Protein AF-C3YRZ7-F1 (afdb_monomer_lite)

Sequence (96 aa):
MLVALDENGKEHNPDGHPNIIKLFGVITKSTPKCILLEYAAKGDLLQLLKQQTGNNVACLLGSFLRYAVHISRALKELRRLRIAHGDVAARNVLIS

pLDDT: mean 84.47, std 12.15, range [47.16, 96.44]

Organism: Branchiostoma floridae (NCBI:txid7739)

InterPro domains:
  IPR000719 Protein kinase domain [PS50011] (1-96)
  IPR001245 Serine-threonine/tyrosine-protein kinase, catalytic domain [PF07714] (17-96)
  IPR011009 Protein kinase-like domain superfamily [SSF56112] (16-95)
  IPR050122 Receptor Tyrosine Kinase [PTHR24416] (13-96)

Structure (mmCIF, N/CA/C/O backbone):
data_AF-C3YRZ7-F1
#
_entry.id   AF-C3YRZ7-F1
#
loop_
_atom_site.group_PDB
_atom_site.id
_atom_site.type_symbol
_atom_site.label_atom_id
_atom_site.label_alt_id
_atom_site.label_comp_id
_atom_site.label_asym_id
_atom_site.label_entity_id
_atom_site.label_seq_id
_atom_site.pdbx_PDB_ins_code
_atom_site.Cartn_x
_atom_site.Cartn_y
_atom_site.Cartn_z
_atom_site.occupancy
_atom_site.B_iso_or_equiv
_atom_site.auth_seq_id
_atom_site.auth_comp_id
_atom_site.auth_asym_id
_atom_site.auth_atom_id
_atom_site.pdbx_PDB_model_num
ATOM 1 N N . MET A 1 1 ? -3.986 4.185 5.123 1.00 61.31 1 MET A N 1
ATOM 2 C CA . MET A 1 1 ? -4.326 3.108 4.166 1.0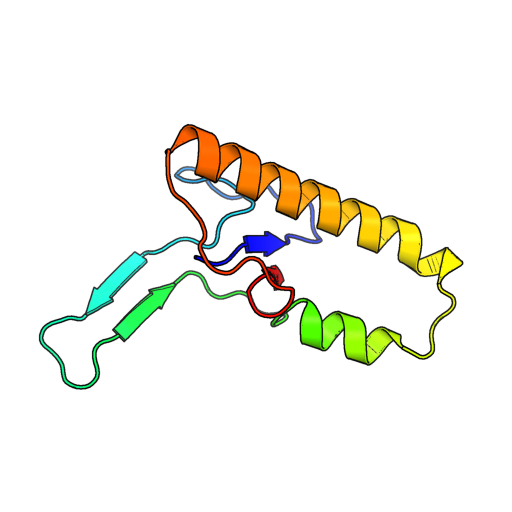0 61.31 1 MET A CA 1
ATOM 3 C C . MET A 1 1 ? -3.058 2.778 3.394 1.00 61.31 1 MET A C 1
ATOM 5 O O . MET A 1 1 ? -2.180 3.629 3.384 1.00 61.31 1 MET A O 1
ATOM 9 N N . LEU A 1 2 ? -2.891 1.561 2.880 1.00 73.94 2 LEU A N 1
ATOM 10 C CA . LEU A 1 2 ? -1.670 1.162 2.171 1.00 73.94 2 LEU A CA 1
ATOM 11 C C . LEU A 1 2 ? -2.056 0.577 0.812 1.00 73.94 2 LEU A C 1
ATOM 13 O O . LEU A 1 2 ? -3.049 -0.148 0.700 1.00 73.94 2 LEU A O 1
ATOM 17 N N . VAL A 1 3 ? -1.300 0.939 -0.219 1.00 79.62 3 VAL A N 1
ATOM 18 C CA . VAL A 1 3 ? -1.497 0.448 -1.589 1.00 79.62 3 VAL A CA 1
ATOM 19 C C . VAL A 1 3 ? -0.657 -0.806 -1.775 1.00 79.62 3 VAL A C 1
ATOM 21 O O . VAL A 1 3 ? 0.505 -0.801 -1.391 1.00 79.62 3 VAL A O 1
ATOM 24 N N . ALA A 1 4 ? -1.225 -1.851 -2.369 1.00 76.00 4 ALA A N 1
ATOM 25 C CA . ALA A 1 4 ? -0.513 -3.089 -2.673 1.00 76.00 4 ALA A CA 1
ATOM 26 C C . ALA A 1 4 ? -0.042 -3.114 -4.137 1.00 76.00 4 ALA A C 1
ATOM 28 O O . ALA A 1 4 ? -0.811 -2.825 -5.065 1.00 76.00 4 ALA A O 1
ATOM 29 N N . LEU A 1 5 ? 1.216 -3.494 -4.343 1.00 75.31 5 LEU A N 1
ATOM 30 C CA . LEU A 1 5 ? 1.799 -3.818 -5.639 1.00 75.31 5 LEU A CA 1
ATOM 31 C C . LEU A 1 5 ? 2.092 -5.317 -5.689 1.00 75.31 5 LEU A C 1
ATOM 33 O O . LEU A 1 5 ? 3.003 -5.782 -5.015 1.00 75.31 5 LEU A O 1
ATOM 37 N N . ASP A 1 6 ? 1.347 -6.056 -6.509 1.00 70.81 6 ASP A N 1
ATOM 38 C CA . ASP A 1 6 ? 1.704 -7.430 -6.869 1.00 70.81 6 ASP A CA 1
ATOM 39 C C . ASP A 1 6 ? 2.554 -7.423 -8.149 1.00 70.81 6 ASP A C 1
ATOM 41 O O . ASP A 1 6 ? 2.146 -6.878 -9.178 1.00 70.81 6 ASP A O 1
ATOM 45 N N . GLU A 1 7 ? 3.745 -8.014 -8.099 1.00 64.81 7 GLU A N 1
ATOM 46 C CA . GLU A 1 7 ? 4.619 -8.140 -9.270 1.00 64.81 7 GLU A CA 1
ATOM 47 C C . GLU A 1 7 ? 4.313 -9.373 -10.133 1.00 64.81 7 GLU A C 1
ATOM 49 O O . GLU A 1 7 ? 4.723 -9.412 -11.294 1.00 64.81 7 GLU A O 1
ATOM 54 N N . ASN A 1 8 ? 3.571 -10.350 -9.604 1.00 52.62 8 ASN A N 1
ATOM 55 C CA . ASN A 1 8 ? 3.331 -11.649 -10.237 1.00 52.62 8 ASN A CA 1
ATOM 56 C C . ASN A 1 8 ? 1.972 -11.770 -10.945 1.00 52.62 8 ASN A C 1
ATOM 58 O O . ASN A 1 8 ? 1.665 -12.831 -11.489 1.00 52.62 8 ASN A O 1
ATOM 62 N N . GLY A 1 9 ? 1.169 -10.702 -10.978 1.00 51.19 9 GLY A N 1
ATOM 63 C CA . GLY A 1 9 ? -0.106 -10.669 -11.704 1.00 51.19 9 GLY A CA 1
ATOM 64 C C . GLY A 1 9 ? -1.129 -11.694 -11.208 1.00 51.19 9 GLY A C 1
ATOM 65 O O . GLY A 1 9 ? -2.051 -12.046 -11.943 1.00 51.19 9 GLY A O 1
ATOM 66 N N . LYS A 1 10 ? -0.968 -12.199 -9.982 1.00 47.53 10 LYS A N 1
ATOM 67 C CA . LYS A 1 10 ? -1.908 -13.125 -9.370 1.00 47.53 10 LYS A CA 1
ATOM 68 C C . LYS A 1 10 ? -2.960 -12.304 -8.643 1.00 47.53 10 LYS A C 1
ATOM 70 O O . LYS A 1 10 ? -2.776 -11.892 -7.504 1.00 47.53 10 LYS A O 1
ATOM 75 N N . GLU A 1 11 ? -4.109 -12.133 -9.292 1.00 51.00 11 GLU A N 1
ATOM 76 C CA . GLU A 1 11 ? -5.336 -11.634 -8.665 1.00 51.00 11 GLU A CA 1
ATOM 77 C C . GLU A 1 11 ? -5.871 -12.656 -7.643 1.00 51.00 11 GLU A C 1
ATOM 79 O O . GLU A 1 11 ? -6.911 -13.276 -7.825 1.00 51.00 11 GLU A O 1
ATOM 84 N N . HIS A 1 12 ? -5.140 -12.889 -6.556 1.00 47.16 12 HIS A N 1
ATOM 85 C CA . HIS A 1 12 ? -5.622 -13.676 -5.431 1.00 47.16 12 HIS A CA 1
ATOM 86 C C . HIS A 1 12 ? -6.230 -12.731 -4.400 1.00 47.16 12 HIS A C 1
ATOM 88 O O . HIS A 1 12 ? -5.604 -12.395 -3.400 1.00 47.16 12 HIS A O 1
ATOM 94 N N . ASN A 1 13 ? -7.473 -12.307 -4.629 1.00 52.91 13 ASN A N 1
ATOM 95 C CA . ASN A 1 13 ? -8.296 -11.811 -3.532 1.00 52.91 13 ASN A CA 1
ATOM 96 C C . ASN A 1 13 ? -9.791 -12.080 -3.781 1.00 52.91 13 ASN A C 1
ATOM 98 O O . ASN A 1 13 ? -10.412 -11.349 -4.550 1.00 52.91 13 ASN A O 1
ATOM 102 N N . PRO A 1 14 ? -10.392 -13.104 -3.146 1.00 53.81 14 PRO A N 1
ATOM 103 C CA . PRO A 1 14 ? -11.829 -13.357 -3.262 1.00 53.81 14 PRO A CA 1
ATOM 104 C C . PRO A 1 14 ? -12.697 -12.314 -2.529 1.00 53.81 14 PRO A C 1
ATOM 106 O O . PRO A 1 14 ? -13.872 -12.187 -2.856 1.00 53.81 14 PRO A O 1
ATOM 109 N N . ASP A 1 15 ? -12.126 -11.521 -1.606 1.00 60.84 15 ASP A N 1
ATOM 110 C CA . ASP A 1 15 ? -12.898 -10.657 -0.692 1.00 60.84 15 ASP A CA 1
ATOM 111 C C . ASP A 1 15 ? -12.482 -9.167 -0.706 1.00 60.84 15 ASP A C 1
ATOM 113 O O . ASP A 1 15 ? -12.891 -8.401 0.170 1.00 60.84 15 ASP A O 1
ATOM 117 N N . GLY A 1 16 ? -11.634 -8.720 -1.642 1.00 69.75 16 GLY A N 1
ATOM 118 C CA . GLY A 1 16 ? -11.122 -7.342 -1.648 1.00 69.75 16 GLY A CA 1
ATOM 119 C C . GLY A 1 16 ? -10.456 -6.903 -2.953 1.00 69.75 16 GLY A C 1
ATOM 120 O O . GLY A 1 16 ? -10.307 -7.680 -3.890 1.00 69.75 16 GLY A O 1
ATOM 121 N N . HIS A 1 17 ? -10.056 -5.629 -3.027 1.00 80.75 17 HIS A N 1
ATOM 122 C CA . HIS A 1 17 ? -9.427 -5.070 -4.226 1.00 80.75 17 HIS A CA 1
ATOM 123 C C . HIS A 1 17 ? -7.920 -5.396 -4.261 1.00 80.75 17 HIS A C 1
ATOM 125 O O . HIS A 1 17 ? -7.226 -5.091 -3.290 1.00 80.75 17 HIS A O 1
ATOM 131 N N . PRO A 1 18 ? -7.374 -5.922 -5.373 1.00 84.06 18 PRO A N 1
ATOM 132 C CA . PRO A 1 18 ? -6.003 -6.452 -5.440 1.00 84.06 18 PRO A CA 1
ATOM 133 C C . PRO A 1 18 ? -4.895 -5.414 -5.192 1.00 84.06 18 PRO A C 1
ATOM 135 O O . PRO A 1 18 ? -3.770 -5.773 -4.875 1.00 84.06 18 PRO A O 1
ATOM 138 N N . ASN A 1 19 ? -5.191 -4.116 -5.327 1.00 89.00 19 ASN A N 1
ATOM 139 C CA . ASN A 1 19 ? -4.226 -3.030 -5.081 1.00 89.00 19 ASN A CA 1
ATOM 140 C C . ASN A 1 19 ? -4.391 -2.312 -3.730 1.00 89.00 19 ASN A C 1
ATOM 142 O O . ASN A 1 19 ? -3.847 -1.225 -3.541 1.00 89.00 19 ASN A O 1
ATOM 146 N N . ILE A 1 20 ? -5.156 -2.870 -2.793 1.00 89.94 20 ILE A N 1
ATOM 147 C CA . ILE A 1 20 ? -5.346 -2.304 -1.453 1.00 89.94 20 ILE A CA 1
ATOM 148 C C . ILE A 1 20 ? -4.954 -3.365 -0.426 1.00 89.94 20 ILE A C 1
ATOM 150 O O . ILE A 1 20 ? -5.538 -4.442 -0.417 1.00 89.94 20 ILE A O 1
ATOM 154 N N . ILE A 1 21 ? -4.015 -3.032 0.464 1.00 89.50 21 ILE A N 1
ATOM 155 C CA . ILE A 1 21 ? -3.607 -3.907 1.572 1.00 89.50 21 ILE A CA 1
ATOM 156 C C . ILE A 1 21 ? -4.807 -4.178 2.478 1.00 89.50 21 ILE A C 1
ATOM 158 O O . ILE A 1 21 ? -5.461 -3.240 2.955 1.00 89.50 21 ILE A O 1
ATOM 162 N N . LYS A 1 22 ? -5.091 -5.458 2.734 1.00 87.75 22 LYS A N 1
ATOM 163 C CA . LYS A 1 22 ? -6.235 -5.854 3.560 1.00 87.75 22 LYS A CA 1
ATOM 164 C C . LYS A 1 22 ? -6.022 -5.463 5.025 1.00 87.75 22 LYS A C 1
ATOM 166 O O . LYS A 1 22 ? -4.968 -5.705 5.609 1.00 87.75 22 LYS A O 1
ATOM 171 N N . LEU A 1 23 ? -7.058 -4.884 5.632 1.00 89.12 23 LEU A N 1
ATOM 172 C CA . LEU A 1 23 ? -7.161 -4.689 7.077 1.00 89.12 23 LEU A CA 1
ATOM 173 C C . LEU A 1 23 ? -7.899 -5.883 7.678 1.00 89.12 23 LEU A C 1
ATOM 175 O O . LEU A 1 23 ? -9.079 -6.078 7.397 1.00 89.12 23 LEU A O 1
ATOM 179 N N . PHE A 1 24 ? -7.218 -6.667 8.509 1.00 90.50 24 PHE A N 1
ATOM 180 C CA . PHE A 1 24 ? -7.827 -7.806 9.195 1.00 90.50 24 PHE A CA 1
ATOM 181 C C . PHE A 1 24 ? -8.530 -7.395 10.489 1.00 90.50 24 PHE A C 1
ATOM 183 O O . PHE A 1 24 ? -9.539 -7.989 10.858 1.00 90.50 24 PHE A O 1
ATOM 190 N N . GLY A 1 25 ? -8.023 -6.372 11.180 1.00 93.00 25 GLY A N 1
ATOM 191 C CA . GLY A 1 25 ? -8.643 -5.887 12.407 1.00 93.00 25 GLY A CA 1
ATOM 192 C C . GLY A 1 25 ? -7.808 -4.863 13.164 1.00 93.00 25 GLY A C 1
ATOM 193 O O . GLY A 1 25 ? -6.693 -4.514 12.774 1.00 93.00 25 GLY A O 1
ATOM 194 N N . VAL A 1 26 ? -8.371 -4.383 14.272 1.00 95.44 26 VAL A N 1
ATOM 195 C CA . VAL A 1 26 ? -7.735 -3.427 15.182 1.00 95.44 26 VAL A CA 1
ATOM 196 C C . VAL A 1 26 ? -7.818 -3.934 16.617 1.00 95.44 26 VAL A C 1
ATOM 198 O O . VAL A 1 26 ? -8.849 -4.446 17.049 1.00 95.44 26 VAL A O 1
ATOM 201 N N . ILE A 1 27 ? -6.736 -3.768 17.371 1.00 95.69 27 ILE A N 1
ATOM 202 C CA . ILE A 1 27 ? -6.673 -4.074 18.798 1.00 95.69 27 ILE A CA 1
ATOM 203 C C . ILE A 1 27 ? -6.673 -2.741 19.540 1.00 95.69 27 ILE A C 1
ATOM 205 O O . ILE A 1 27 ? -5.691 -2.001 19.522 1.00 95.69 27 ILE A O 1
ATOM 209 N N . THR A 1 28 ? -7.809 -2.407 20.153 1.00 96.44 28 THR A N 1
ATOM 210 C CA . THR A 1 28 ? -8.042 -1.096 20.786 1.00 96.44 28 THR A CA 1
ATOM 211 C C . THR A 1 28 ? -8.007 -1.133 22.309 1.00 96.44 28 THR A C 1
ATOM 213 O O . THR A 1 28 ? -7.832 -0.087 22.929 1.00 96.44 28 THR A O 1
ATOM 216 N N . LYS A 1 29 ? -8.182 -2.320 22.905 1.00 95.00 29 LYS A N 1
ATOM 217 C CA . LYS A 1 29 ? -8.219 -2.530 24.361 1.00 95.00 29 LYS A CA 1
ATOM 218 C C . LYS A 1 29 ? -6.834 -2.747 24.985 1.00 95.00 29 LYS A C 1
ATOM 220 O O . LYS A 1 29 ? -6.720 -2.689 26.203 1.00 95.00 29 LYS A O 1
ATOM 225 N N . SER A 1 30 ? -5.808 -3.015 24.177 1.00 91.94 30 SER A N 1
ATOM 226 C CA . SER A 1 30 ? -4.421 -3.139 24.633 1.00 91.94 30 SER A CA 1
ATOM 227 C C . SER A 1 30 ? -3.688 -1.802 24.560 1.00 91.94 30 SER A C 1
ATOM 229 O O . SER A 1 30 ? -4.028 -0.930 23.755 1.00 91.94 30 SER A O 1
ATOM 231 N N . THR A 1 31 ? -2.625 -1.688 25.352 1.00 92.69 31 THR A N 1
ATOM 232 C CA . THR A 1 31 ? -1.620 -0.632 25.217 1.00 92.69 31 THR A CA 1
ATOM 233 C C . THR A 1 31 ? -0.284 -1.307 24.887 1.00 92.69 31 THR A C 1
ATOM 235 O O . THR A 1 31 ? 0.203 -2.068 25.722 1.00 92.69 31 THR A O 1
ATOM 238 N N . PRO A 1 32 ? 0.302 -1.084 23.695 1.00 93.12 32 PRO A N 1
ATOM 239 C CA . PRO A 1 32 ? -0.146 -0.169 22.643 1.00 93.12 32 PRO A CA 1
ATOM 240 C C . PRO A 1 32 ? -1.371 -0.684 21.864 1.00 93.12 32 PRO A C 1
ATOM 242 O O . PRO A 1 32 ? -1.693 -1.875 21.875 1.00 93.12 32 PRO A O 1
ATOM 245 N N . LYS A 1 33 ? -2.050 0.241 21.174 1.00 95.31 33 LYS A N 1
ATOM 246 C CA . LYS A 1 33 ? -3.083 -0.088 20.182 1.00 95.31 33 LYS A CA 1
ATOM 247 C C . LYS A 1 33 ? -2.406 -0.609 18.919 1.00 95.31 33 LYS A C 1
ATOM 249 O O . LYS A 1 33 ? -1.400 -0.043 18.496 1.00 95.31 33 LYS A O 1
ATOM 254 N N . CYS A 1 34 ? -2.986 -1.626 18.292 1.00 94.44 34 CYS A N 1
ATOM 255 C CA . CYS A 1 34 ? -2.390 -2.284 17.128 1.00 94.44 34 CYS A CA 1
ATOM 256 C C . CYS A 1 34 ? -3.373 -2.361 15.957 1.00 94.44 34 CYS A C 1
ATOM 258 O O . CYS A 1 34 ? -4.587 -2.435 16.150 1.00 94.44 34 CYS A O 1
ATOM 260 N N . ILE A 1 35 ? -2.839 -2.387 14.738 1.00 93.44 35 ILE A N 1
ATOM 261 C CA . ILE A 1 35 ? -3.588 -2.614 13.500 1.00 93.44 35 ILE A CA 1
ATOM 262 C C . ILE A 1 35 ? -2.997 -3.859 12.845 1.00 93.44 35 ILE A C 1
ATOM 264 O O . ILE A 1 35 ? -1.782 -3.940 12.677 1.00 93.44 35 ILE A O 1
ATOM 268 N N . LEU A 1 36 ? -3.845 -4.823 12.494 1.00 93.69 36 LEU A N 1
ATOM 269 C CA . LEU A 1 36 ? -3.434 -6.057 11.835 1.00 93.69 36 LEU A CA 1
ATOM 270 C C . LEU A 1 36 ? -3.729 -5.961 10.337 1.00 93.69 36 LEU A C 1
ATOM 272 O O . LEU A 1 36 ? -4.884 -5.810 9.936 1.00 93.69 36 LEU A O 1
ATOM 276 N N . LEU A 1 37 ? -2.682 -6.045 9.522 1.00 92.19 37 LEU A N 1
ATOM 277 C CA . LEU A 1 37 ? -2.726 -5.844 8.075 1.00 92.19 37 LEU A CA 1
ATOM 278 C C . LEU A 1 37 ? -2.173 -7.069 7.342 1.00 92.19 37 LEU A C 1
ATOM 280 O O . LEU A 1 37 ? -1.434 -7.868 7.919 1.00 92.19 37 LEU A O 1
ATOM 284 N N . GLU A 1 38 ? -2.512 -7.188 6.064 1.00 89.31 38 GLU A N 1
ATOM 285 C CA . GLU A 1 38 ? -1.823 -8.079 5.133 1.00 89.31 38 GLU A CA 1
ATOM 286 C C . GLU A 1 38 ? -0.318 -7.786 5.100 1.00 89.31 38 GLU A C 1
ATOM 288 O O . GLU A 1 38 ? 0.114 -6.630 5.104 1.00 89.31 38 GLU A O 1
ATOM 293 N N . TYR A 1 39 ? 0.476 -8.857 5.089 1.00 88.88 39 TYR A N 1
ATOM 294 C CA . TYR A 1 39 ? 1.928 -8.771 5.063 1.00 88.88 39 TYR A CA 1
ATOM 295 C C . TYR A 1 39 ? 2.441 -8.690 3.624 1.00 88.88 39 TYR A C 1
ATOM 297 O O . TYR A 1 39 ? 2.233 -9.608 2.835 1.00 88.88 39 TYR A O 1
ATOM 305 N N . ALA A 1 40 ? 3.152 -7.609 3.316 1.00 89.88 40 ALA A N 1
ATOM 306 C CA . ALA A 1 40 ? 3.814 -7.392 2.037 1.00 89.88 40 ALA A CA 1
ATOM 307 C C . ALA A 1 40 ? 5.321 -7.655 2.194 1.00 89.88 40 ALA A C 1
ATOM 309 O O . ALA A 1 40 ? 6.039 -6.885 2.838 1.00 89.88 40 ALA A O 1
ATOM 310 N N . ALA A 1 41 ? 5.795 -8.779 1.654 1.00 88.00 41 ALA A N 1
ATOM 311 C CA . ALA A 1 41 ? 7.114 -9.324 1.977 1.00 88.00 41 ALA A CA 1
ATOM 312 C C . ALA A 1 41 ? 8.295 -8.515 1.414 1.00 88.00 41 ALA A C 1
ATOM 314 O O . ALA A 1 41 ? 9.407 -8.617 1.930 1.00 88.00 41 ALA A O 1
ATOM 315 N N . LYS A 1 42 ? 8.077 -7.710 0.367 1.00 87.88 42 LYS A N 1
ATOM 316 C CA . LYS A 1 42 ? 9.148 -6.982 -0.335 1.00 87.88 42 LYS A CA 1
ATOM 317 C C . LYS A 1 42 ? 9.328 -5.541 0.153 1.00 87.88 42 LYS A C 1
ATOM 319 O O . LYS A 1 42 ? 10.154 -4.809 -0.388 1.00 87.88 42 LYS A O 1
ATOM 324 N N . GLY A 1 43 ? 8.604 -5.142 1.198 1.00 90.31 43 GLY A N 1
ATOM 325 C CA . GLY A 1 43 ? 8.712 -3.812 1.796 1.00 90.31 43 GLY A CA 1
ATOM 326 C C . GLY A 1 43 ? 7.960 -2.744 1.004 1.00 90.31 43 GLY A C 1
ATOM 327 O O . GLY A 1 43 ? 6.915 -3.020 0.419 1.00 90.31 43 GLY A O 1
ATOM 328 N N . ASP A 1 44 ? 8.464 -1.509 1.026 1.00 92.88 44 ASP A N 1
ATOM 329 C CA . ASP A 1 44 ? 7.808 -0.357 0.406 1.00 92.88 44 ASP A CA 1
ATOM 330 C C . ASP A 1 44 ? 8.508 0.145 -0.869 1.00 92.88 44 ASP A C 1
ATOM 332 O O . ASP A 1 44 ? 9.702 -0.071 -1.113 1.00 92.88 44 ASP A O 1
ATOM 336 N N . LEU A 1 45 ? 7.740 0.854 -1.698 1.00 91.56 45 LEU A N 1
ATOM 337 C CA . LEU A 1 45 ? 8.204 1.405 -2.967 1.00 91.56 45 LEU A CA 1
ATOM 338 C C . LEU A 1 45 ? 9.312 2.448 -2.780 1.00 91.56 45 LEU A C 1
ATOM 340 O O . LEU A 1 45 ? 10.162 2.585 -3.656 1.00 91.56 45 LEU A O 1
ATOM 344 N N . LEU A 1 46 ? 9.347 3.180 -1.663 1.00 92.06 46 LEU A N 1
ATOM 345 C CA . LEU A 1 46 ? 10.411 4.154 -1.416 1.00 92.06 46 LEU A CA 1
ATOM 346 C C . LEU A 1 46 ? 11.767 3.455 -1.255 1.00 92.06 46 LEU A C 1
ATOM 348 O O . LEU A 1 46 ? 12.757 3.918 -1.826 1.00 92.06 46 LEU A O 1
ATOM 352 N N . GLN A 1 47 ? 11.822 2.349 -0.511 1.00 90.56 47 GLN A N 1
ATOM 353 C CA . GLN A 1 47 ? 13.032 1.541 -0.379 1.00 90.56 47 GLN A CA 1
ATOM 354 C C . GLN A 1 47 ? 13.456 0.959 -1.730 1.00 90.56 47 GLN A C 1
ATOM 356 O O . GLN A 1 47 ? 14.631 1.067 -2.089 1.00 90.56 47 GLN A O 1
ATOM 361 N N . LEU A 1 48 ? 12.507 0.415 -2.502 1.00 88.38 48 LEU A N 1
ATOM 362 C CA . LEU A 1 48 ? 12.794 -0.109 -3.838 1.00 88.38 48 LEU A CA 1
ATOM 363 C C . LEU A 1 48 ? 13.384 0.979 -4.743 1.00 88.38 48 LEU A C 1
ATOM 365 O O . LEU A 1 48 ? 14.424 0.766 -5.357 1.00 88.38 48 LEU A O 1
ATOM 369 N N . LEU A 1 49 ? 12.779 2.168 -4.796 1.00 87.88 49 LEU A N 1
ATOM 370 C CA . LEU A 1 49 ? 13.261 3.264 -5.642 1.00 87.88 49 LEU A CA 1
ATOM 371 C C . LEU A 1 49 ? 14.679 3.712 -5.265 1.00 87.88 49 LEU A C 1
ATOM 373 O O . LEU A 1 49 ? 15.497 3.946 -6.152 1.00 87.88 49 LEU A O 1
ATOM 377 N N . LYS A 1 50 ? 15.006 3.762 -3.968 1.00 88.81 50 LYS A N 1
ATOM 378 C CA . LYS A 1 50 ? 16.360 4.100 -3.493 1.00 88.81 50 LYS A CA 1
ATOM 379 C C . LYS A 1 50 ? 17.415 3.081 -3.926 1.00 88.81 50 LYS A C 1
ATOM 381 O O . LYS A 1 50 ? 18.549 3.463 -4.207 1.00 88.81 50 LYS A O 1
ATOM 386 N N . GLN A 1 51 ? 17.058 1.802 -4.012 1.00 86.25 51 GLN A N 1
ATOM 387 C CA . GLN A 1 51 ? 17.970 0.755 -4.488 1.00 86.25 51 GLN A CA 1
ATOM 388 C C . GLN A 1 51 ? 18.245 0.852 -5.998 1.00 86.25 51 GLN A C 1
ATOM 390 O O . GLN A 1 51 ? 19.264 0.358 -6.468 1.00 86.25 51 GLN A O 1
ATOM 395 N N . GLN A 1 52 ? 17.370 1.513 -6.761 1.00 82.00 52 GLN A N 1
ATOM 396 C CA . GLN A 1 52 ? 17.457 1.609 -8.222 1.00 82.00 52 GLN A CA 1
ATOM 397 C C . GLN A 1 52 ? 18.174 2.877 -8.724 1.00 82.00 52 GLN A C 1
ATOM 399 O O . GLN A 1 52 ? 18.306 3.064 -9.932 1.00 82.00 52 GLN A O 1
ATOM 404 N N . THR A 1 53 ? 18.671 3.738 -7.828 1.00 72.19 53 THR A N 1
ATOM 405 C CA . THR A 1 53 ? 19.215 5.078 -8.149 1.00 72.19 53 THR A CA 1
ATOM 406 C C . THR A 1 53 ? 20.473 5.077 -9.046 1.00 72.19 53 THR A C 1
ATOM 408 O O . THR A 1 53 ? 20.897 6.136 -9.496 1.00 72.19 53 THR A O 1
ATOM 411 N N . GLY A 1 54 ? 21.067 3.915 -9.345 1.00 71.00 54 GLY A N 1
ATOM 412 C CA . GLY A 1 54 ? 22.214 3.766 -10.258 1.00 71.00 54 GLY A CA 1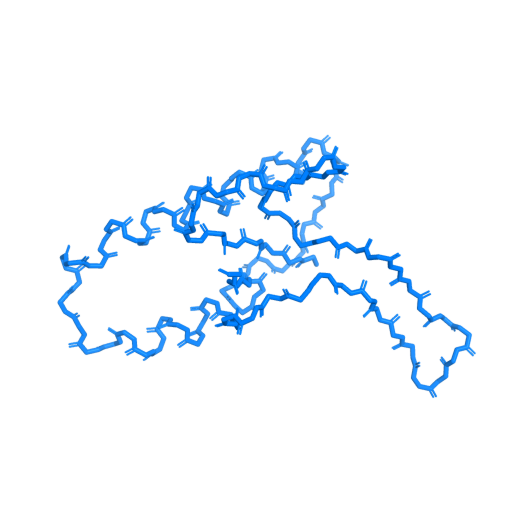
ATOM 413 C C . GLY A 1 54 ? 21.913 3.039 -11.575 1.00 71.00 54 GLY A C 1
ATOM 414 O O . GLY A 1 54 ? 22.817 2.853 -12.386 1.00 71.00 54 GLY A O 1
ATOM 415 N N . ASN A 1 55 ? 20.669 2.606 -11.794 1.00 75.06 55 ASN A N 1
ATOM 416 C CA . ASN A 1 55 ? 20.294 1.778 -12.940 1.00 75.06 55 ASN A CA 1
ATOM 417 C C . ASN A 1 55 ? 19.805 2.623 -14.126 1.00 75.06 55 ASN A C 1
ATOM 419 O O . ASN A 1 55 ? 19.286 3.726 -13.957 1.00 75.06 55 ASN A O 1
ATOM 423 N N . ASN A 1 56 ? 19.942 2.093 -15.347 1.00 78.12 56 ASN A N 1
ATOM 424 C CA . ASN A 1 56 ? 19.478 2.782 -16.551 1.00 78.12 56 ASN A CA 1
ATOM 425 C C . ASN A 1 56 ? 17.949 2.960 -16.509 1.00 78.12 56 ASN A C 1
ATOM 427 O O . ASN A 1 56 ? 17.192 1.990 -16.579 1.00 78.12 56 ASN A O 1
ATOM 431 N N . VAL A 1 57 ? 17.507 4.216 -16.424 1.00 74.19 57 VAL A N 1
ATOM 432 C CA . VAL A 1 57 ? 16.096 4.616 -16.304 1.00 74.19 57 VAL A CA 1
ATOM 433 C C . VAL A 1 57 ? 15.237 4.040 -17.433 1.00 74.19 57 VAL A C 1
ATOM 435 O O . VAL A 1 57 ? 14.092 3.657 -17.193 1.00 74.19 57 VAL A O 1
ATOM 438 N N . ALA A 1 58 ? 15.789 3.909 -18.644 1.00 75.62 58 ALA A N 1
ATOM 439 C CA . ALA A 1 58 ? 15.069 3.348 -19.787 1.00 75.62 58 ALA A CA 1
ATOM 440 C C . ALA A 1 58 ? 14.626 1.893 -19.548 1.00 75.62 58 ALA A C 1
ATOM 442 O O . ALA A 1 58 ? 13.524 1.515 -19.942 1.00 75.62 58 ALA A O 1
ATOM 443 N N . CYS A 1 59 ? 15.433 1.096 -18.839 1.00 75.12 59 CYS A N 1
AT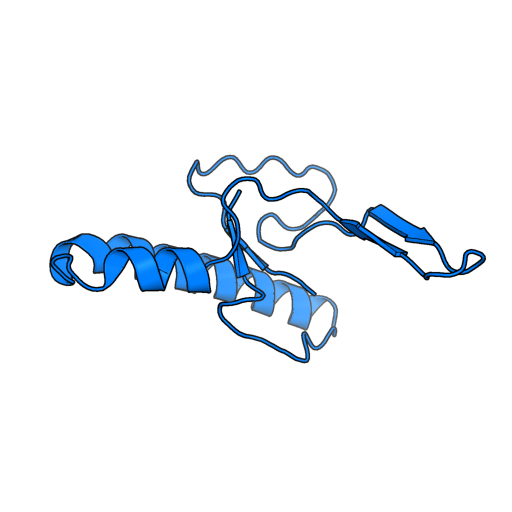OM 444 C CA . CYS A 1 59 ? 15.090 -0.284 -18.492 1.00 75.12 59 CYS A CA 1
ATOM 445 C C . CYS A 1 59 ? 14.004 -0.368 -17.404 1.00 75.12 59 CYS A C 1
ATOM 447 O O . CYS A 1 59 ? 13.277 -1.355 -17.337 1.00 75.12 59 CYS A O 1
ATOM 449 N N . LEU A 1 60 ? 13.877 0.660 -16.557 1.00 81.56 60 LEU A N 1
ATOM 450 C CA . LEU A 1 60 ? 12.971 0.675 -15.400 1.00 81.56 60 LEU A CA 1
ATOM 451 C C . LEU A 1 60 ? 11.614 1.329 -15.678 1.00 81.56 60 LEU A C 1
ATOM 453 O O . LEU A 1 60 ? 10.669 1.138 -14.908 1.00 81.56 60 LEU A O 1
ATOM 457 N N . LEU A 1 61 ? 11.490 2.071 -16.782 1.00 84.94 61 LEU A N 1
ATOM 458 C CA . LEU A 1 61 ? 10.274 2.805 -17.131 1.00 84.94 61 LEU A CA 1
ATOM 459 C C . LEU A 1 61 ? 9.030 1.902 -17.177 1.00 84.94 61 LEU A C 1
ATOM 461 O O . LEU A 1 61 ? 7.972 2.285 -16.679 1.00 84.94 61 LEU A O 1
ATOM 465 N N . GLY A 1 62 ? 9.161 0.684 -17.713 1.00 87.25 62 GLY A N 1
ATOM 466 C CA . GLY A 1 62 ? 8.064 -0.288 -17.759 1.00 87.25 62 GLY A CA 1
ATOM 467 C C . GLY A 1 62 ? 7.542 -0.668 -16.369 1.00 87.25 62 GLY A C 1
ATOM 468 O O . GLY A 1 62 ? 6.329 -0.718 -16.153 1.00 87.25 62 GLY A O 1
ATOM 469 N N . SER A 1 63 ? 8.443 -0.866 -15.404 1.00 86.00 63 SER A N 1
ATOM 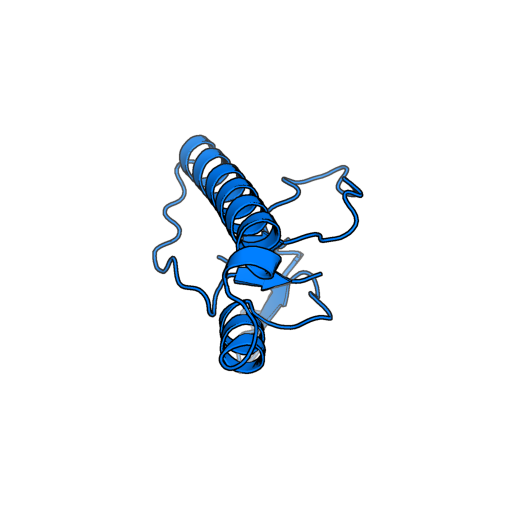470 C CA . SER A 1 63 ? 8.084 -1.165 -14.014 1.00 86.00 63 SER A CA 1
ATOM 471 C C . SER A 1 63 ? 7.417 0.033 -13.341 1.00 86.00 63 SER A C 1
ATOM 473 O O . SER A 1 63 ? 6.380 -0.121 -12.700 1.00 86.00 63 SER A O 1
ATOM 475 N N . PHE A 1 64 ? 7.933 1.248 -13.553 1.00 88.19 64 PHE A N 1
ATOM 476 C CA . PHE A 1 64 ? 7.337 2.465 -12.991 1.00 88.19 64 PHE A CA 1
ATOM 477 C C . PHE A 1 64 ? 5.924 2.729 -13.515 1.00 88.19 64 PHE A C 1
ATOM 479 O O . PHE A 1 64 ? 5.034 3.070 -12.734 1.00 88.19 64 PHE A O 1
ATOM 486 N N . LEU A 1 65 ? 5.686 2.512 -14.811 1.00 91.06 65 LEU A N 1
ATOM 487 C CA . LEU A 1 65 ? 4.343 2.605 -15.385 1.00 91.06 65 LEU A CA 1
ATOM 488 C C . LEU A 1 65 ? 3.400 1.566 -14.769 1.00 91.06 65 LEU A C 1
ATOM 490 O O . LEU A 1 65 ? 2.259 1.892 -14.440 1.00 91.06 65 LEU A O 1
ATOM 494 N N . ARG A 1 66 ? 3.875 0.336 -14.541 1.00 89.06 66 ARG A N 1
ATOM 495 C CA . ARG A 1 66 ? 3.087 -0.707 -13.869 1.00 89.06 66 ARG A CA 1
ATOM 496 C C . ARG A 1 66 ? 2.708 -0.297 -12.442 1.00 89.06 66 ARG A C 1
ATOM 498 O O . ARG A 1 66 ? 1.540 -0.414 -12.071 1.00 89.06 66 ARG A O 1
ATOM 505 N N . TYR A 1 67 ? 3.649 0.258 -11.677 1.00 90.38 67 TYR A N 1
ATOM 506 C CA . TYR A 1 67 ? 3.373 0.780 -10.335 1.00 90.38 67 TYR A CA 1
ATOM 507 C C . TYR A 1 67 ? 2.330 1.902 -10.371 1.00 90.38 67 TYR A C 1
ATOM 509 O O . TYR A 1 67 ? 1.369 1.876 -9.601 1.00 90.38 67 TYR A O 1
ATOM 517 N N . ALA A 1 68 ? 2.455 2.846 -11.309 1.00 92.12 68 ALA A N 1
ATOM 518 C CA . ALA A 1 68 ? 1.497 3.935 -11.477 1.00 92.12 68 ALA A CA 1
ATOM 519 C C . ALA A 1 68 ? 0.081 3.426 -11.800 1.00 92.12 68 ALA A C 1
ATOM 521 O O . ALA A 1 68 ? -0.897 3.947 -11.259 1.00 92.12 68 ALA A O 1
ATOM 522 N N . VAL A 1 69 ? -0.050 2.381 -12.626 1.00 92.50 69 VAL A N 1
ATOM 523 C CA . VAL A 1 69 ? -1.343 1.746 -12.930 1.00 92.50 69 VAL A CA 1
ATOM 524 C C . VAL A 1 69 ? -1.957 1.122 -11.678 1.00 92.50 69 VAL A C 1
ATOM 526 O O . VAL A 1 69 ? -3.136 1.343 -11.405 1.00 92.50 69 VAL A O 1
ATOM 529 N N . HIS A 1 70 ? -1.178 0.379 -10.893 1.00 89.81 70 HIS A N 1
ATOM 530 C CA . HIS A 1 70 ? -1.663 -0.268 -9.670 1.00 89.81 70 HIS A CA 1
ATOM 531 C C . HIS A 1 70 ? -2.106 0.755 -8.617 1.00 89.81 70 HIS A C 1
ATOM 533 O O . HIS A 1 70 ? -3.200 0.640 -8.062 1.00 89.81 70 HIS A O 1
ATOM 539 N N . ILE A 1 71 ? -1.314 1.813 -8.410 1.00 91.81 71 ILE A N 1
ATOM 540 C CA . ILE A 1 71 ? -1.673 2.928 -7.525 1.00 91.81 71 ILE A CA 1
ATOM 541 C C . ILE A 1 71 ? -2.960 3.597 -8.019 1.00 91.81 71 ILE A C 1
ATOM 543 O O . ILE A 1 71 ? -3.884 3.825 -7.240 1.00 91.81 71 ILE A O 1
ATOM 547 N N . SER A 1 72 ? -3.073 3.853 -9.323 1.00 93.00 72 SER A N 1
ATOM 548 C CA . SER A 1 72 ? -4.266 4.473 -9.910 1.00 93.00 72 SER A CA 1
ATOM 549 C C . SER A 1 72 ? -5.524 3.615 -9.730 1.00 93.00 72 SER A C 1
ATOM 551 O O . SER A 1 72 ? -6.601 4.149 -9.454 1.00 93.00 72 SER A O 1
ATOM 553 N N . ARG A 1 73 ? -5.403 2.284 -9.841 1.00 92.50 73 ARG A N 1
ATOM 554 C CA . ARG A 1 73 ? -6.494 1.334 -9.567 1.00 92.50 73 ARG A CA 1
ATOM 555 C C . ARG A 1 73 ? -6.912 1.371 -8.097 1.00 92.50 73 ARG A C 1
ATOM 557 O O . ARG A 1 73 ? -8.102 1.493 -7.821 1.00 92.50 73 ARG A O 1
ATOM 564 N N . ALA A 1 74 ? -5.953 1.373 -7.169 1.00 91.06 74 ALA A N 1
ATOM 565 C CA . ALA A 1 74 ? -6.232 1.530 -5.742 1.00 91.06 74 ALA A CA 1
ATOM 566 C C . ALA A 1 74 ? -6.982 2.840 -5.450 1.00 91.06 74 ALA A C 1
ATOM 568 O O . ALA A 1 74 ? -8.043 2.824 -4.833 1.00 91.06 74 ALA A O 1
ATOM 569 N N . LEU A 1 75 ? -6.488 3.977 -5.954 1.00 92.25 75 LEU A N 1
ATOM 570 C CA . LEU A 1 75 ? -7.121 5.287 -5.755 1.00 92.25 75 LEU A CA 1
ATOM 571 C C . LEU A 1 75 ? -8.524 5.367 -6.376 1.00 92.25 75 LEU A C 1
ATOM 573 O O . LEU A 1 75 ? -9.422 6.002 -5.815 1.00 92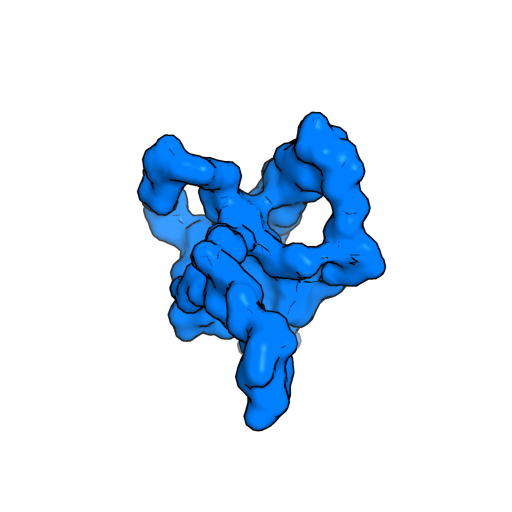.25 75 LEU A O 1
ATOM 577 N N . LYS A 1 76 ? -8.743 4.714 -7.524 1.00 93.38 76 LYS A N 1
ATOM 578 C CA . LYS A 1 76 ? -10.074 4.596 -8.132 1.00 93.38 76 LYS A CA 1
ATOM 579 C C . LYS A 1 76 ? -11.040 3.868 -7.199 1.00 93.38 76 LYS A C 1
ATOM 581 O O . LYS A 1 76 ? -12.168 4.337 -7.043 1.00 93.38 76 LYS A O 1
ATOM 586 N N . GLU A 1 77 ? -10.599 2.785 -6.572 1.00 90.56 77 GLU A N 1
ATOM 587 C CA . GLU A 1 77 ? -11.429 2.017 -5.650 1.00 90.56 77 GLU A CA 1
ATOM 588 C C . GLU A 1 77 ? -11.712 2.773 -4.347 1.00 90.56 77 GLU A C 1
ATOM 590 O O . GLU A 1 77 ? -12.857 2.838 -3.903 1.00 90.56 77 GLU A O 1
ATOM 595 N N . LEU A 1 78 ? -10.714 3.458 -3.786 1.00 90.81 78 LEU A N 1
ATOM 596 C CA . LEU A 1 78 ? -10.902 4.340 -2.628 1.00 90.81 78 LEU A CA 1
ATOM 597 C C . LEU A 1 78 ? -11.970 5.399 -2.872 1.00 90.81 78 LEU A C 1
ATOM 599 O O . LEU A 1 78 ? -12.864 5.599 -2.051 1.00 90.81 78 LEU A O 1
ATOM 603 N N . ARG A 1 79 ? -11.917 6.035 -4.044 1.00 92.44 79 ARG A N 1
ATOM 604 C CA . ARG A 1 79 ? -12.928 7.002 -4.467 1.00 92.44 79 ARG A CA 1
ATOM 605 C C . ARG A 1 79 ? -14.312 6.364 -4.575 1.00 92.44 79 ARG A C 1
ATOM 607 O O . ARG A 1 79 ? -15.276 6.984 -4.133 1.00 92.44 79 ARG A O 1
ATOM 614 N N . ARG A 1 80 ? -14.429 5.148 -5.125 1.00 93.00 80 ARG A N 1
ATOM 615 C CA . ARG A 1 80 ? -15.705 4.411 -5.199 1.00 93.00 80 ARG A CA 1
ATOM 616 C C . ARG A 1 80 ? -16.291 4.175 -3.804 1.00 93.00 80 ARG A C 1
ATOM 618 O O . ARG A 1 80 ? -17.490 4.354 -3.611 1.00 93.00 80 ARG A O 1
ATOM 625 N N . LEU A 1 81 ? -15.437 3.843 -2.836 1.00 90.25 81 LEU A N 1
ATOM 626 C CA . LEU A 1 81 ? -15.789 3.659 -1.424 1.00 90.25 81 LEU A CA 1
ATOM 627 C C . LEU A 1 81 ? -15.961 4.977 -0.648 1.00 90.25 81 LEU A C 1
ATOM 629 O O . LEU A 1 81 ? -16.322 4.944 0.524 1.00 90.25 81 LEU A O 1
ATOM 633 N N . ARG A 1 82 ? -15.722 6.134 -1.284 1.00 92.44 82 ARG A N 1
ATOM 634 C CA . ARG A 1 82 ? -15.711 7.470 -0.658 1.00 92.44 82 ARG A CA 1
ATOM 635 C C . ARG A 1 82 ? -14.723 7.592 0.510 1.00 92.44 82 ARG A C 1
ATOM 637 O O . ARG A 1 82 ? -14.953 8.345 1.452 1.00 92.44 82 ARG A O 1
ATOM 644 N N . ILE A 1 83 ? -13.607 6.875 0.430 1.00 90.12 83 ILE A N 1
ATOM 645 C CA . ILE A 1 83 ? -12.519 6.923 1.406 1.00 90.12 83 ILE A CA 1
ATOM 646 C C . ILE A 1 83 ? -11.400 7.798 0.841 1.00 90.12 83 ILE A C 1
ATOM 648 O O . ILE A 1 83 ? -10.886 7.545 -0.247 1.00 90.12 83 ILE A O 1
ATOM 652 N N . ALA A 1 84 ? -10.987 8.818 1.589 1.00 88.56 84 ALA A N 1
ATOM 653 C CA . ALA A 1 84 ? -9.769 9.559 1.285 1.00 88.56 84 ALA A CA 1
ATOM 654 C C . ALA A 1 84 ? -8.561 8.826 1.891 1.00 88.56 84 ALA A C 1
ATOM 656 O O . ALA A 1 84 ? -8.558 8.516 3.079 1.00 88.56 84 ALA A O 1
ATOM 657 N N . HIS A 1 85 ? -7.519 8.569 1.093 1.00 89.25 85 HIS A N 1
ATOM 658 C CA . HIS A 1 85 ? -6.295 7.930 1.597 1.00 89.25 85 HIS A CA 1
ATOM 659 C C . HIS A 1 85 ? -5.590 8.779 2.670 1.00 89.25 85 HIS A C 1
ATOM 661 O O . HIS A 1 85 ? -5.022 8.240 3.618 1.00 89.25 85 HIS A O 1
ATOM 667 N N . GLY A 1 86 ? -5.590 10.104 2.494 1.00 87.69 86 GLY A N 1
ATOM 668 C CA . GLY A 1 86 ? -4.992 11.081 3.413 1.00 87.69 86 GLY A CA 1
ATOM 669 C C . GLY A 1 86 ? -3.471 11.233 3.310 1.00 87.69 86 GLY A C 1
ATOM 670 O O . GLY A 1 86 ? -2.967 12.319 3.551 1.00 87.69 86 GLY A O 1
ATOM 671 N N . ASP A 1 87 ? -2.747 10.185 2.908 1.00 90.25 87 ASP A N 1
ATOM 672 C CA . ASP A 1 87 ? -1.276 10.230 2.787 1.00 90.25 87 ASP A CA 1
ATOM 673 C C . ASP A 1 87 ? -0.750 9.370 1.625 1.00 90.25 87 ASP A C 1
ATOM 675 O O . ASP A 1 87 ? -0.235 8.269 1.823 1.00 90.25 87 ASP A O 1
ATOM 679 N N . VAL A 1 88 ? -0.971 9.800 0.381 1.00 90.31 88 VAL A N 1
ATOM 680 C CA . VAL A 1 88 ? -0.476 9.060 -0.793 1.00 90.31 88 VAL A CA 1
ATOM 681 C C . VAL A 1 88 ? 1.001 9.395 -0.997 1.00 90.31 88 VAL A C 1
ATOM 683 O O . VAL A 1 88 ? 1.341 10.461 -1.500 1.00 90.31 88 VAL A O 1
ATOM 686 N N . ALA A 1 89 ? 1.879 8.475 -0.604 1.00 92.19 89 ALA A N 1
ATOM 687 C CA . ALA A 1 89 ? 3.328 8.617 -0.707 1.00 92.19 89 ALA A CA 1
ATOM 688 C C . ALA A 1 89 ? 3.983 7.255 -0.975 1.00 92.19 89 ALA A C 1
ATOM 690 O O . ALA A 1 89 ? 3.437 6.227 -0.582 1.00 92.19 89 ALA A O 1
ATOM 691 N N . ALA A 1 90 ? 5.179 7.235 -1.576 1.00 90.69 90 ALA A N 1
ATOM 692 C CA . ALA A 1 90 ? 5.878 5.991 -1.937 1.00 90.69 90 ALA A CA 1
ATOM 693 C C . ALA A 1 90 ? 6.118 5.043 -0.743 1.00 90.69 90 ALA A C 1
ATOM 695 O O . ALA A 1 90 ? 6.034 3.833 -0.898 1.00 90.69 90 ALA A O 1
ATOM 696 N N . ARG A 1 91 ? 6.324 5.580 0.467 1.00 93.75 91 ARG A N 1
ATOM 697 C CA . ARG A 1 91 ? 6.446 4.789 1.709 1.00 93.75 91 ARG A CA 1
ATOM 698 C C . ARG A 1 91 ? 5.169 4.027 2.100 1.00 93.75 91 ARG A C 1
ATOM 700 O O . ARG A 1 91 ? 5.236 3.061 2.842 1.00 93.75 91 ARG A O 1
ATOM 707 N N . ASN A 1 92 ? 4.009 4.478 1.617 1.00 93.62 92 ASN A N 1
ATOM 708 C CA . ASN A 1 92 ? 2.700 3.878 1.896 1.00 93.62 92 ASN A CA 1
ATOM 709 C C . ASN A 1 92 ? 2.234 2.952 0.759 1.00 93.62 92 ASN A C 1
ATOM 711 O O . ASN A 1 92 ? 1.089 2.493 0.746 1.00 93.62 92 ASN A O 1
ATOM 715 N N . VAL A 1 93 ? 3.109 2.701 -0.214 1.00 93.12 93 VAL A N 1
ATOM 716 C CA . VAL A 1 93 ? 2.904 1.733 -1.286 1.00 93.12 93 VAL A CA 1
ATOM 717 C C . VAL A 1 93 ? 3.767 0.523 -0.957 1.00 93.12 93 VAL A C 1
ATOM 719 O O . VAL A 1 93 ? 4.989 0.604 -1.029 1.00 93.12 93 VAL A O 1
ATOM 722 N N . LEU A 1 94 ? 3.130 -0.571 -0.558 1.00 92.62 94 LEU A N 1
ATOM 723 C CA . LEU A 1 94 ? 3.785 -1.822 -0.211 1.00 92.62 94 LEU A CA 1
ATOM 724 C C . LEU A 1 94 ? 3.850 -2.766 -1.411 1.00 92.62 94 LEU A C 1
ATOM 726 O O . LEU A 1 94 ? 2.991 -2.729 -2.294 1.00 92.62 94 LEU A O 1
ATOM 730 N N . ILE A 1 95 ? 4.860 -3.627 -1.420 1.00 89.25 95 ILE A N 1
ATOM 731 C CA . ILE A 1 95 ? 5.141 -4.571 -2.496 1.00 89.25 95 ILE A CA 1
ATOM 732 C C . ILE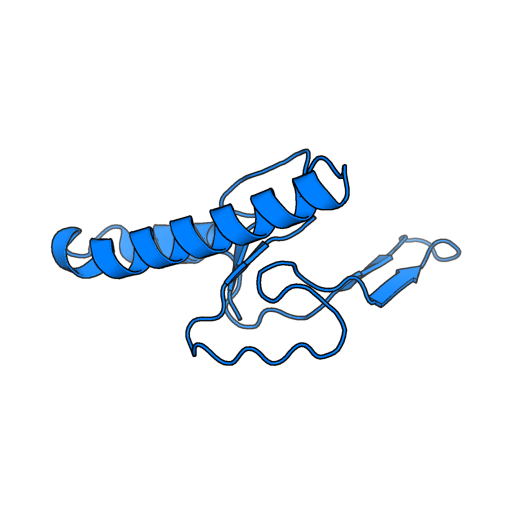 A 1 95 ? 5.056 -5.996 -1.940 1.00 89.25 95 ILE A C 1
ATOM 734 O O . ILE A 1 95 ? 5.736 -6.333 -0.964 1.00 89.25 95 ILE A O 1
ATOM 738 N N . SER A 1 96 ? 4.227 -6.819 -2.581 1.00 83.31 96 SER A N 1
ATOM 739 C CA . SER A 1 96 ? 4.043 -8.240 -2.266 1.00 83.31 96 SER A CA 1
ATOM 740 C C . SER A 1 96 ? 4.834 -9.151 -3.212 1.00 83.31 96 SER A C 1
ATOM 742 O O . SER A 1 96 ? 5.091 -8.798 -4.392 1.00 83.31 96 SER A O 1
#

Secondary structure (DSSP, 8-state):
--EEE-SS-----SSS-TTB--EEEEE-SSSS-EEEE---TT-BHHHHHHHTTTS-HHHHHHHHHHHHHHHHHHHHHHHHTT---S---GGGEEE-

Radius of gyration: 14.75 Å; chains: 1; bounding box: 38×25×45 Å

Foldseek 3Di:
DAFEDEPPPDPPDPPDDRGDWDWPDWADPDVVTDTDTDDQPVAFQVVVVVVCVPPDVVVCVVVVVSLVVSVVSVVVVCVVVVHDPVDDDRNRYGYD